Protein AF-A0A2J8TAP5-F1 (afdb_monomer_lite)

InterPro domains:
  IPR007721 D-ribose pyranase RbsD/L-fucose mutarotase FucU [PF05025] (2-102)
  IPR023750 RbsD-like superfamily [G3DSA:3.40.1650.10] (1-105)
  IPR023750 RbsD-like superfamily [SSF102546] (3-103)
  IPR050443 RbsD/FucU L-fucose mutarotase [PTHR31690] (2-107)

Foldseek 3Di:
DEAEAAADAPLVVLLVCLVPFAFAPVDQAQKEFEADDPVCVVVVPDQVLLVSVVVSCVVSVNPHHHHHDHPVVVVVVVVVDPYDYDYNHPGPRNDMGGHGHDDDPDPVD

Secondary structure (DSSP, 8-state):
-EEEETT--HHHHHHHHHTT-PBPSSSS-SEEEEPPPHHHHHTT---HHHHHHHHHHHHTT--S--EEE-HHHHHHHHHTSS-EEEE---STT--EEE-B------TT-

Radius of gyration: 14.51 Å; chains: 1; bounding box: 37×28×40 Å

Structure (mmCIF, N/CA/C/O backbone):
data_AF-A0A2J8TAP5-F1
#
_entry.id   AF-A0A2J8TAP5-F1
#
loop_
_atom_site.group_PDB
_atom_site.id
_atom_site.type_symbol
_atom_site.label_atom_id
_atom_site.label_alt_id
_atom_site.label_comp_id
_atom_site.label_asym_id
_atom_site.label_entity_id
_atom_site.label_seq_id
_atom_site.pdbx_PDB_ins_code
_atom_site.Cartn_x
_atom_site.Cartn_y
_atom_site.Cartn_z
_atom_site.occupancy
_atom_site.B_iso_or_equiv
_atom_site.auth_seq_id
_atom_site.auth_comp_id
_atom_site.auth_asym_id
_atom_site.auth_atom_id
_atom_site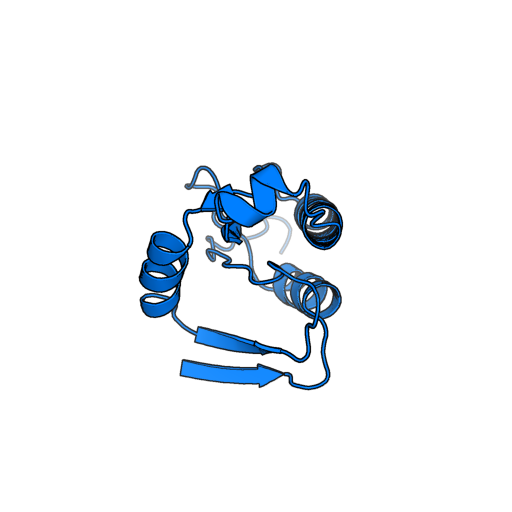.pdbx_PDB_model_num
ATOM 1 N N . MET A 1 1 ? -9.296 -15.302 1.739 1.00 92.06 1 MET A N 1
ATOM 2 C CA . MET A 1 1 ? -10.509 -14.777 1.069 1.00 92.06 1 MET A CA 1
ATOM 3 C C . MET A 1 1 ? -10.080 -13.809 -0.024 1.00 92.06 1 MET A C 1
ATOM 5 O O . MET A 1 1 ? -9.171 -13.029 0.229 1.00 92.06 1 MET A O 1
ATOM 9 N N . GLU A 1 2 ? -10.690 -13.870 -1.207 1.00 96.31 2 GLU A N 1
ATOM 10 C CA . GLU A 1 2 ? -10.454 -12.919 -2.306 1.00 96.31 2 GLU A CA 1
ATOM 11 C C . GLU A 1 2 ? -11.635 -11.947 -2.407 1.00 96.31 2 GLU A C 1
ATOM 13 O O . GLU A 1 2 ? -12.787 -12.364 -2.298 1.00 96.31 2 GLU A O 1
ATOM 18 N N . ILE A 1 3 ? -11.345 -10.660 -2.593 1.00 98.44 3 ILE A N 1
ATOM 19 C CA . ILE A 1 3 ? -12.329 -9.604 -2.852 1.00 98.44 3 ILE A CA 1
ATOM 20 C C . ILE A 1 3 ? -11.921 -8.902 -4.146 1.00 98.44 3 ILE A C 1
ATOM 22 O O . ILE A 1 3 ? -10.745 -8.603 -4.345 1.00 98.44 3 ILE A O 1
ATOM 26 N N . ARG A 1 4 ? -12.887 -8.626 -5.020 1.00 98.50 4 ARG A N 1
ATOM 27 C CA . ARG A 1 4 ? -12.651 -7.973 -6.309 1.00 98.50 4 ARG A CA 1
ATOM 28 C C . ARG A 1 4 ? -12.964 -6.482 -6.237 1.00 98.50 4 ARG A C 1
ATOM 30 O O . ARG A 1 4 ? -14.018 -6.091 -5.743 1.00 98.50 4 ARG A O 1
ATOM 37 N N . ALA A 1 5 ? -12.045 -5.672 -6.744 1.00 98.31 5 ALA A N 1
ATOM 38 C CA . ALA A 1 5 ? -12.139 -4.224 -6.890 1.00 98.31 5 ALA A CA 1
ATOM 39 C C . ALA A 1 5 ? -11.524 -3.805 -8.240 1.00 98.31 5 ALA A C 1
ATOM 41 O O . ALA A 1 5 ? -10.702 -2.894 -8.314 1.00 98.31 5 ALA A O 1
ATOM 42 N N . ASP A 1 6 ? -11.899 -4.513 -9.309 1.00 98.12 6 ASP A N 1
ATOM 43 C CA . ASP A 1 6 ? -11.217 -4.502 -10.614 1.00 98.12 6 ASP A CA 1
ATOM 44 C C . ASP A 1 6 ? -11.123 -3.125 -11.284 1.00 98.12 6 ASP A C 1
ATOM 46 O O . ASP A 1 6 ? -10.244 -2.902 -12.107 1.00 98.12 6 ASP A O 1
ATOM 50 N N . GLY A 1 7 ? -12.032 -2.204 -10.960 1.00 97.81 7 GLY A N 1
ATOM 51 C CA . GLY A 1 7 ? -12.059 -0.851 -11.522 1.00 97.81 7 GLY A CA 1
ATOM 52 C C . GLY A 1 7 ? -11.349 0.211 -10.677 1.00 97.81 7 GLY A C 1
ATOM 53 O O . GLY A 1 7 ? -11.409 1.383 -11.034 1.00 97.81 7 GLY A O 1
ATOM 54 N N . LEU A 1 8 ? -10.744 -0.163 -9.544 1.00 98.38 8 LEU A N 1
ATOM 55 C CA . LEU A 1 8 ? -10.138 0.779 -8.599 1.00 98.38 8 LEU A CA 1
ATOM 56 C C . LEU A 1 8 ? -8.612 0.675 -8.601 1.00 98.38 8 LEU A C 1
ATOM 58 O O . LEU A 1 8 ? -8.061 -0.426 -8.631 1.00 98.38 8 LEU A O 1
ATOM 62 N N . GLY A 1 9 ? -7.945 1.827 -8.506 1.00 98.38 9 GLY A N 1
ATOM 63 C CA . GLY A 1 9 ? -6.518 1.907 -8.188 1.00 98.38 9 GLY A CA 1
ATOM 64 C C . GLY A 1 9 ? -6.267 1.717 -6.691 1.00 98.38 9 GLY A C 1
ATOM 65 O O . GLY A 1 9 ? -7.154 1.941 -5.859 1.00 98.38 9 GLY A O 1
ATOM 66 N N . ILE A 1 10 ? -5.047 1.321 -6.326 1.00 98.75 10 ILE A N 1
ATOM 67 C CA . ILE A 1 10 ? -4.701 1.109 -4.914 1.00 98.75 10 ILE A CA 1
ATOM 68 C C . ILE A 1 10 ? -4.676 2.421 -4.115 1.00 98.75 10 ILE A C 1
ATOM 70 O O . ILE A 1 10 ? -5.190 2.378 -3.000 1.00 98.75 10 ILE A O 1
ATOM 74 N N . PRO A 1 11 ? -4.181 3.580 -4.608 1.00 98.69 11 PRO A N 1
ATOM 75 C CA . PRO A 1 11 ? -4.196 4.826 -3.830 1.00 98.69 11 PRO A CA 1
ATOM 76 C C . PRO A 1 11 ? -5.596 5.219 -3.329 1.00 98.69 11 PRO A C 1
ATOM 78 O O . PRO A 1 11 ? -5.805 5.428 -2.135 1.00 98.69 11 PRO A O 1
ATOM 81 N N . GLN A 1 12 ? -6.586 5.202 -4.226 1.00 98.44 12 GLN A N 1
ATOM 82 C CA . GLN A 1 12 ? -7.986 5.520 -3.915 1.00 98.44 12 GLN A CA 1
ATOM 83 C C . GLN A 1 12 ? -8.570 4.548 -2.881 1.00 98.44 12 GLN A C 1
ATOM 85 O O . GLN A 1 12 ? -9.261 4.947 -1.940 1.00 98.44 12 GLN A O 1
ATOM 90 N N . LEU A 1 13 ? -8.282 3.254 -3.043 1.00 98.62 13 LEU A N 1
ATOM 91 C CA . LEU A 1 13 ? -8.750 2.228 -2.121 1.00 98.62 13 LEU A CA 1
ATOM 92 C C . LEU A 1 13 ? -8.049 2.327 -0.759 1.00 98.62 13 LEU A C 1
ATOM 94 O O . LEU A 1 13 ? -8.695 2.159 0.273 1.00 98.62 13 LEU A O 1
ATOM 98 N N . LEU A 1 14 ? -6.751 2.630 -0.741 1.00 98.81 14 LEU A N 1
ATOM 99 C CA . LEU A 1 14 ? -5.952 2.809 0.466 1.00 98.81 14 LEU A CA 1
ATOM 100 C C . LEU A 1 14 ? -6.499 3.961 1.313 1.00 98.81 14 LEU A C 1
ATOM 102 O O . LEU A 1 14 ? -6.729 3.771 2.506 1.00 98.81 14 LEU A O 1
ATOM 106 N N . GLU A 1 15 ? -6.782 5.116 0.705 1.00 98.50 15 GLU A N 1
ATOM 107 C CA . GLU A 1 15 ? -7.415 6.246 1.396 1.00 98.50 15 GLU A CA 1
ATOM 108 C C . GLU A 1 15 ? -8.750 5.854 2.039 1.00 98.50 15 GLU A C 1
ATOM 110 O O . GLU A 1 15 ? -9.024 6.207 3.187 1.00 98.50 15 GLU A O 1
ATOM 115 N N . ALA A 1 16 ? -9.592 5.110 1.315 1.00 98.50 16 ALA A N 1
ATOM 116 C CA . ALA A 1 16 ? -10.881 4.658 1.825 1.00 98.50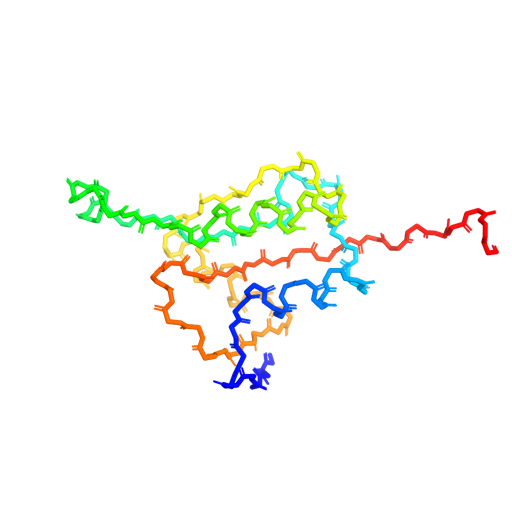 16 ALA A CA 1
ATOM 117 C C . ALA A 1 16 ? -10.729 3.653 2.979 1.00 98.50 16 ALA A C 1
ATOM 119 O O . ALA A 1 16 ? -11.420 3.768 3.992 1.00 98.50 16 ALA A O 1
ATOM 120 N N . VAL A 1 17 ? -9.806 2.696 2.854 1.00 98.38 17 VAL A N 1
ATOM 121 C CA . VAL A 1 17 ? -9.532 1.680 3.880 1.00 98.38 17 VAL A CA 1
ATOM 122 C C . VAL A 1 17 ? -9.008 2.323 5.162 1.00 98.38 17 VAL A C 1
ATOM 124 O O . VAL A 1 17 ? -9.502 2.002 6.243 1.00 98.38 17 VAL A O 1
ATOM 127 N N . LEU A 1 18 ? -8.058 3.258 5.071 1.00 97.88 18 LEU A N 1
ATOM 128 C CA . LEU A 1 18 ? -7.430 3.878 6.244 1.00 97.88 18 LEU A CA 1
ATOM 129 C C . LEU A 1 18 ? -8.370 4.788 7.048 1.00 97.88 18 LEU A C 1
ATOM 131 O O . LEU A 1 18 ? -8.105 5.035 8.221 1.00 97.88 18 LEU A O 1
ATOM 135 N N . LYS A 1 19 ? -9.502 5.224 6.479 1.00 96.62 19 LYS A N 1
ATOM 136 C CA . LYS A 1 19 ? -10.559 5.916 7.243 1.00 96.62 19 LYS A CA 1
ATOM 137 C C . LYS A 1 19 ? -11.223 5.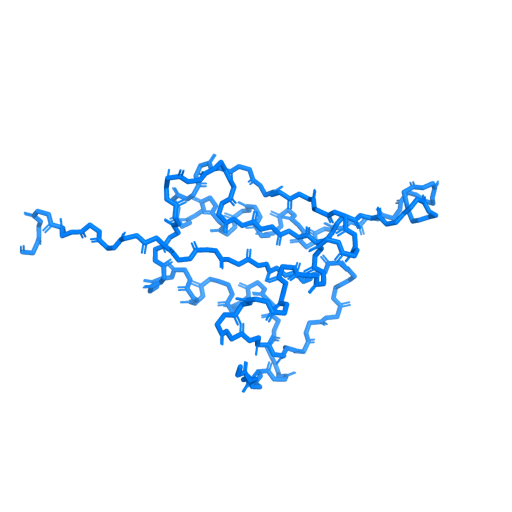022 8.293 1.00 96.62 19 LYS A C 1
ATOM 139 O O . LYS A 1 19 ? -11.801 5.537 9.244 1.00 96.62 19 LYS A O 1
ATOM 144 N N . LEU A 1 20 ? -11.180 3.700 8.111 1.00 96.44 20 LEU A N 1
ATOM 145 C CA . LEU A 1 20 ? -11.877 2.726 8.960 1.00 96.44 20 LEU A CA 1
ATOM 146 C C . LEU A 1 20 ? -10.928 1.719 9.624 1.00 96.44 20 LEU A C 1
ATOM 148 O O . LEU A 1 20 ? -11.259 1.141 10.660 1.00 96.44 20 LEU A O 1
ATOM 152 N N . LEU A 1 21 ? -9.764 1.474 9.021 1.00 96.75 21 LEU A N 1
ATOM 153 C CA . LEU A 1 21 ? -8.800 0.476 9.461 1.00 96.75 21 LEU A CA 1
ATOM 154 C C . LEU A 1 21 ? -7.634 1.150 10.206 1.00 96.75 21 LEU A C 1
ATOM 156 O O . LEU A 1 21 ? -6.717 1.647 9.548 1.00 96.75 21 LEU A O 1
ATOM 160 N N . PRO A 1 22 ? -7.599 1.131 11.554 1.00 95.69 22 PRO A N 1
ATOM 161 C CA . PRO A 1 22 ? -6.415 1.579 12.276 1.00 95.69 22 PRO A CA 1
ATOM 162 C C . PRO A 1 22 ? -5.237 0.662 11.942 1.00 95.69 22 PRO A C 1
ATOM 164 O O . PRO A 1 22 ? -5.386 -0.564 11.877 1.00 95.69 22 PRO A O 1
ATOM 167 N N . LEU A 1 23 ? -4.059 1.248 11.752 1.00 97.81 23 LEU A N 1
ATOM 168 C CA . LEU A 1 23 ? -2.824 0.502 11.533 1.00 97.81 23 LEU A CA 1
ATOM 169 C C . LEU A 1 23 ? -2.187 0.086 12.860 1.00 97.81 23 LEU A C 1
ATOM 171 O O . LEU A 1 23 ? -2.336 0.757 13.879 1.00 97.81 23 LEU A O 1
ATOM 175 N N . ASP A 1 24 ? -1.493 -1.049 12.851 1.00 97.06 24 ASP A N 1
ATOM 176 C CA . ASP A 1 24 ? -0.857 -1.602 14.044 1.00 97.06 24 ASP A CA 1
ATOM 177 C C . ASP A 1 24 ? 0.340 -0.757 14.502 1.00 97.06 24 ASP A C 1
ATOM 179 O O . ASP A 1 24 ? 1.342 -0.623 13.800 1.00 97.06 24 ASP A O 1
ATOM 183 N N . THR A 1 25 ? 0.237 -0.183 15.699 1.00 95.00 25 THR A N 1
ATOM 184 C CA . THR A 1 25 ? 1.268 0.673 16.297 1.00 95.00 25 THR A CA 1
ATOM 185 C C . THR A 1 25 ? 2.318 -0.106 17.093 1.00 95.00 25 THR A C 1
ATOM 187 O O . THR A 1 25 ? 3.351 0.472 17.442 1.00 95.00 25 THR A O 1
ATOM 190 N N . TYR A 1 26 ? 2.095 -1.403 17.344 1.00 94.19 26 TYR A N 1
ATOM 191 C CA . TYR A 1 26 ? 3.009 -2.285 18.081 1.00 94.19 26 TYR A CA 1
ATOM 192 C C . TYR A 1 26 ? 4.079 -2.933 17.195 1.00 94.19 26 TYR A C 1
ATOM 194 O O . TYR A 1 26 ? 4.973 -3.608 17.705 1.00 94.19 26 TYR A O 1
ATOM 202 N N . VAL A 1 27 ? 4.007 -2.738 15.877 1.00 96.00 27 VAL A N 1
ATOM 203 C CA . VAL A 1 27 ? 5.018 -3.206 14.924 1.00 96.00 27 VAL A CA 1
ATOM 204 C C . VAL A 1 27 ? 5.836 -2.047 14.367 1.00 96.00 27 VAL A C 1
ATOM 206 O O . VAL A 1 27 ? 5.392 -0.899 14.340 1.00 96.00 27 VAL A O 1
ATOM 209 N N . GLU A 1 28 ? 7.036 -2.361 13.884 1.00 96.19 28 GLU A N 1
ATOM 210 C CA . GLU A 1 28 ? 7.920 -1.376 13.262 1.00 96.19 28 GLU A CA 1
ATOM 211 C C . GLU A 1 28 ? 7.304 -0.784 11.987 1.00 96.19 28 GLU A C 1
ATOM 213 O O . GLU A 1 28 ? 7.249 0.436 11.842 1.00 96.19 28 GLU A O 1
ATOM 218 N N . ASN A 1 29 ? 6.768 -1.635 11.102 1.00 97.50 29 ASN A N 1
ATOM 219 C CA . ASN A 1 29 ? 6.137 -1.219 9.849 1.00 97.50 29 ASN A CA 1
ATOM 220 C C . ASN A 1 29 ? 4.783 -1.932 9.653 1.00 97.50 29 ASN A C 1
ATOM 222 O O . ASN A 1 29 ? 4.745 -3.116 9.287 1.00 97.50 29 ASN A O 1
ATOM 226 N N . PRO A 1 30 ? 3.648 -1.239 9.862 1.00 98.19 30 PRO A N 1
ATOM 227 C CA . PRO A 1 30 ? 2.327 -1.815 9.626 1.00 98.19 30 PRO A CA 1
ATOM 228 C C . PRO A 1 30 ? 1.962 -1.882 8.140 1.00 98.19 30 PRO A C 1
ATOM 230 O O . PRO A 1 30 ? 1.003 -2.564 7.793 1.00 98.19 30 PRO A O 1
ATOM 233 N N . ALA A 1 31 ? 2.717 -1.209 7.271 1.00 98.75 31 ALA A N 1
ATOM 234 C CA . ALA A 1 31 ? 2.541 -1.214 5.826 1.00 98.75 31 ALA A CA 1
ATOM 235 C C . ALA A 1 31 ? 3.813 -1.725 5.132 1.00 98.75 31 ALA A C 1
ATOM 237 O O . ALA A 1 31 ? 4.922 -1.344 5.518 1.00 98.75 31 ALA A O 1
ATOM 238 N N . ALA A 1 32 ? 3.660 -2.578 4.117 1.00 98.81 32 ALA A N 1
ATOM 239 C CA . ALA A 1 32 ? 4.779 -3.129 3.354 1.00 98.81 32 ALA A CA 1
ATOM 240 C C . ALA A 1 32 ? 4.453 -3.280 1.862 1.00 98.81 32 ALA A C 1
ATOM 242 O O . ALA A 1 32 ? 3.380 -3.773 1.515 1.00 98.81 32 ALA A O 1
ATOM 243 N N . VAL A 1 33 ? 5.403 -2.923 1.001 1.00 98.88 33 VAL A N 1
ATOM 244 C CA . VAL A 1 33 ? 5.404 -3.193 -0.445 1.00 98.88 33 VAL A CA 1
ATOM 245 C C . VAL A 1 33 ? 6.454 -4.246 -0.790 1.00 98.88 33 VAL A C 1
ATOM 247 O O . VAL A 1 33 ? 7.343 -4.543 0.009 1.00 98.88 33 VAL A O 1
ATOM 250 N N . MET A 1 34 ? 6.355 -4.820 -1.985 1.00 98.69 34 MET A N 1
ATOM 251 C CA . MET A 1 34 ? 7.403 -5.699 -2.504 1.00 98.69 34 MET A CA 1
ATOM 252 C C . MET A 1 34 ? 8.591 -4.871 -2.978 1.00 98.69 34 MET A C 1
ATOM 254 O O . MET A 1 34 ? 8.424 -3.923 -3.733 1.00 98.69 34 MET A O 1
ATOM 258 N N . GLU A 1 35 ? 9.781 -5.255 -2.543 1.00 98.56 35 GLU A N 1
ATOM 259 C CA . GLU A 1 35 ? 11.052 -4.686 -2.966 1.00 98.56 35 GLU A CA 1
ATOM 260 C C . GLU A 1 35 ? 11.352 -5.022 -4.434 1.00 98.56 35 GLU A C 1
ATOM 262 O O . GLU A 1 35 ? 10.968 -6.081 -4.940 1.00 98.56 35 GLU A O 1
ATOM 267 N N . LEU A 1 36 ? 12.088 -4.135 -5.107 1.00 98.38 36 LEU A N 1
ATOM 268 C CA . LEU A 1 36 ? 12.555 -4.381 -6.467 1.00 98.38 36 LEU A CA 1
ATOM 269 C C . LEU A 1 36 ? 13.472 -5.611 -6.512 1.00 98.38 36 LEU A C 1
ATOM 271 O O . LEU A 1 36 ? 14.375 -5.769 -5.682 1.00 98.38 36 LEU A O 1
ATOM 275 N N . VAL A 1 37 ? 13.300 -6.454 -7.531 1.00 98.12 37 VAL A N 1
ATOM 276 C CA . VAL A 1 37 ? 14.270 -7.523 -7.810 1.00 98.12 37 VAL A CA 1
ATOM 277 C C . VAL A 1 37 ? 15.607 -6.922 -8.281 1.00 98.12 37 VAL A C 1
ATOM 279 O O . VAL A 1 37 ? 15.611 -5.810 -8.820 1.00 98.12 37 VAL A O 1
ATOM 282 N N . PRO A 1 38 ? 16.747 -7.630 -8.136 1.00 98.12 38 PRO A N 1
ATOM 283 C CA . PRO A 1 38 ? 18.067 -7.088 -8.478 1.00 98.12 38 PRO A CA 1
ATOM 284 C C . PRO A 1 38 ? 18.155 -6.483 -9.884 1.00 98.12 38 PRO A C 1
ATOM 286 O O . PRO A 1 38 ? 18.631 -5.363 -10.036 1.00 98.12 38 PRO A O 1
ATOM 289 N N . SER A 1 39 ? 17.593 -7.155 -10.893 1.00 98.06 39 SER A N 1
ATOM 290 C CA . SER A 1 39 ? 17.613 -6.669 -12.277 1.00 98.06 39 SER A CA 1
ATOM 291 C C . SER A 1 39 ? 16.859 -5.350 -12.476 1.00 98.06 39 SER A C 1
ATOM 293 O O . SER A 1 39 ? 17.252 -4.539 -13.307 1.00 98.06 39 SER A O 1
ATOM 295 N N . ASP A 1 40 ? 15.779 -5.108 -11.729 1.00 98.25 40 ASP A N 1
ATOM 296 C CA . ASP A 1 40 ? 15.031 -3.848 -11.822 1.00 98.25 40 ASP A CA 1
ATOM 297 C C . ASP A 1 40 ? 15.717 -2.725 -11.036 1.00 98.25 40 ASP A C 1
ATOM 299 O O . ASP A 1 40 ? 15.673 -1.570 -11.464 1.00 98.25 40 ASP A O 1
ATOM 303 N N . LYS A 1 41 ? 16.425 -3.062 -9.947 1.00 97.69 41 LYS A N 1
ATOM 304 C CA . LYS A 1 41 ? 17.308 -2.121 -9.238 1.00 97.69 41 LYS A CA 1
ATOM 305 C C . LYS A 1 41 ? 18.461 -1.663 -10.128 1.00 97.69 41 LYS A C 1
ATOM 307 O O . LYS A 1 41 ? 18.690 -0.465 -10.248 1.00 97.69 41 LYS A O 1
ATOM 312 N N . GLU A 1 42 ? 19.147 -2.597 -10.787 1.00 98.12 42 GLU A N 1
ATOM 313 C CA . GLU A 1 42 ? 20.258 -2.308 -11.708 1.00 98.12 42 GLU A CA 1
ATOM 314 C C . GLU A 1 42 ? 19.825 -1.429 -12.886 1.00 98.12 42 GLU A C 1
ATOM 316 O O . GLU A 1 42 ? 20.557 -0.538 -13.309 1.00 98.12 42 GLU A O 1
ATOM 321 N N . ARG A 1 43 ? 18.602 -1.637 -13.386 1.00 97.38 43 ARG A N 1
ATOM 322 C CA . ARG A 1 43 ? 18.004 -0.822 -14.453 1.00 97.38 43 ARG A CA 1
ATOM 323 C C . ARG A 1 43 ? 17.500 0.544 -13.978 1.00 97.38 43 ARG A C 1
ATOM 325 O O . ARG A 1 43 ? 17.041 1.326 -14.807 1.00 97.38 43 ARG A O 1
ATOM 332 N N . GLY A 1 44 ? 17.542 0.825 -12.675 1.00 97.75 44 GLY A N 1
ATOM 333 C CA . GLY A 1 44 ? 17.040 2.070 -12.101 1.00 97.75 44 GLY A CA 1
ATOM 334 C C . GLY A 1 44 ? 15.527 2.236 -12.247 1.00 97.75 44 GLY A C 1
ATOM 335 O O . GLY A 1 44 ? 15.057 3.361 -12.432 1.00 97.75 44 GLY A O 1
ATOM 336 N N . LEU A 1 45 ? 14.760 1.138 -12.200 1.00 98.06 45 LEU A N 1
ATOM 337 C CA . LEU A 1 45 ? 13.302 1.196 -12.287 1.00 98.06 45 LEU A CA 1
ATOM 338 C C . LEU A 1 45 ? 12.741 2.073 -11.159 1.00 98.06 45 LEU A C 1
ATOM 340 O O . LEU A 1 45 ? 13.098 1.916 -9.994 1.00 98.06 45 LEU A O 1
ATOM 344 N N . GLN A 1 46 ? 11.847 2.991 -11.517 1.00 97.81 46 GLN A N 1
ATOM 345 C CA . GLN A 1 46 ? 11.203 3.897 -10.570 1.00 97.81 46 GLN A CA 1
ATOM 346 C C . GLN A 1 46 ? 9.852 3.346 -10.112 1.00 97.81 46 GLN A C 1
ATOM 348 O O . GLN A 1 46 ? 9.116 2.742 -10.892 1.00 97.81 46 GLN A O 1
ATOM 353 N N . THR A 1 47 ? 9.502 3.620 -8.857 1.00 98.06 47 THR A N 1
ATOM 354 C CA . THR A 1 47 ? 8.252 3.182 -8.216 1.00 98.06 47 THR A CA 1
ATOM 355 C C . THR A 1 47 ? 7.506 4.382 -7.618 1.00 98.06 47 THR A C 1
ATOM 357 O O . THR A 1 47 ? 7.381 4.488 -6.395 1.00 98.06 47 THR A O 1
ATOM 360 N N . PRO A 1 48 ? 7.012 5.320 -8.452 1.00 98.06 48 PRO A N 1
ATOM 361 C CA . PRO A 1 48 ? 6.383 6.560 -7.979 1.00 98.06 48 PRO A CA 1
ATOM 362 C C . PRO A 1 48 ? 5.166 6.312 -7.076 1.00 98.06 48 PRO A C 1
ATOM 364 O O . PRO A 1 48 ? 4.913 7.082 -6.152 1.00 98.06 48 PRO A O 1
ATOM 367 N N . VAL A 1 49 ? 4.466 5.192 -7.281 1.00 98.50 49 VAL A N 1
ATOM 368 C CA . VAL A 1 49 ? 3.315 4.780 -6.465 1.00 98.50 49 VAL A CA 1
ATOM 369 C C . VAL A 1 49 ? 3.672 4.600 -4.979 1.00 98.50 49 VAL A C 1
ATOM 371 O O . VAL A 1 49 ? 2.837 4.817 -4.107 1.00 98.50 49 VAL A O 1
ATOM 374 N N . TRP A 1 50 ? 4.929 4.275 -4.648 1.00 98.62 50 TRP A N 1
ATOM 375 C CA . TRP A 1 50 ? 5.359 4.152 -3.250 1.00 98.62 50 TRP A CA 1
ATOM 376 C C . TRP A 1 50 ? 5.330 5.493 -2.520 1.00 98.62 50 TRP A C 1
ATOM 378 O O . TRP A 1 50 ? 4.913 5.547 -1.366 1.00 98.62 50 TRP A O 1
ATOM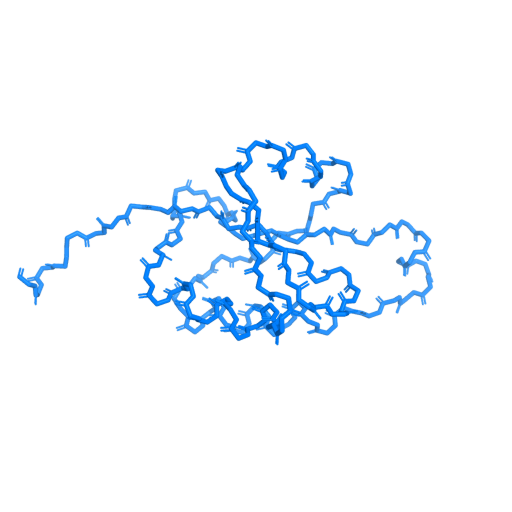 388 N N . THR A 1 51 ? 5.721 6.579 -3.190 1.00 98.44 51 THR A N 1
ATOM 389 C CA . THR A 1 51 ? 5.666 7.931 -2.617 1.00 98.44 51 THR A CA 1
ATOM 390 C C . THR A 1 51 ? 4.223 8.366 -2.368 1.00 98.44 51 THR A C 1
ATOM 392 O O . THR A 1 51 ? 3.930 8.998 -1.353 1.00 98.44 51 THR A O 1
ATOM 395 N N . GLU A 1 52 ? 3.303 7.981 -3.253 1.00 98.56 52 GLU A N 1
ATOM 396 C CA . GLU A 1 52 ? 1.871 8.218 -3.067 1.00 98.56 52 GLU A CA 1
ATOM 397 C C . GLU A 1 52 ? 1.334 7.459 -1.844 1.00 98.56 52 GLU A C 1
ATOM 399 O O . GLU A 1 52 ? 0.685 8.058 -0.984 1.00 98.56 52 GLU A O 1
ATOM 404 N N . TYR A 1 53 ? 1.693 6.181 -1.681 1.00 98.81 53 TYR A N 1
ATOM 405 C CA . TYR A 1 53 ? 1.330 5.411 -0.487 1.00 98.81 53 TYR A CA 1
ATOM 406 C C . TYR A 1 53 ? 1.902 6.011 0.795 1.00 98.81 53 TYR A C 1
ATOM 408 O O . TYR A 1 53 ? 1.185 6.118 1.785 1.00 98.81 53 TYR A O 1
ATOM 416 N N . GLU A 1 54 ? 3.170 6.424 0.799 1.00 98.69 54 GLU A N 1
ATOM 417 C CA . GLU A 1 54 ? 3.793 7.086 1.951 1.00 98.69 54 GLU A CA 1
ATOM 418 C C . GLU A 1 54 ? 3.072 8.390 2.322 1.00 98.69 54 GLU A C 1
ATOM 420 O O . GLU A 1 54 ? 2.900 8.681 3.509 1.00 98.69 54 GLU A O 1
ATOM 425 N N . SER A 1 55 ? 2.622 9.160 1.326 1.00 98.50 55 SER A N 1
ATOM 426 C CA . SER A 1 55 ? 1.818 10.368 1.536 1.00 98.50 55 SER A CA 1
ATOM 427 C C . SER A 1 55 ? 0.466 10.040 2.177 1.00 98.50 55 SER A C 1
ATOM 429 O O . SER A 1 55 ? 0.118 10.609 3.214 1.00 98.50 55 SER A O 1
ATOM 431 N N . ILE A 1 56 ? -0.260 9.063 1.623 1.00 98.75 56 ILE A N 1
ATOM 432 C CA . ILE A 1 56 ? -1.574 8.631 2.122 1.00 98.75 56 ILE A CA 1
ATOM 433 C C . ILE A 1 56 ? -1.469 8.063 3.546 1.00 98.75 56 ILE A C 1
ATOM 435 O O . ILE A 1 56 ? -2.242 8.439 4.427 1.00 98.75 56 ILE A O 1
ATOM 439 N N . LEU A 1 57 ? -0.478 7.204 3.806 1.00 98.56 57 LEU A N 1
ATOM 440 C CA . LEU A 1 57 ? -0.215 6.632 5.130 1.00 98.56 57 LEU A CA 1
ATOM 441 C C . LEU A 1 57 ? 0.058 7.729 6.165 1.00 98.56 57 LEU A C 1
ATOM 443 O O . LEU A 1 57 ? -0.504 7.697 7.261 1.00 98.56 57 LEU A O 1
ATOM 447 N N . ARG A 1 58 ? 0.879 8.723 5.812 1.00 98.06 58 ARG A N 1
ATOM 448 C CA . ARG A 1 58 ? 1.176 9.865 6.684 1.00 98.06 58 ARG A CA 1
ATOM 449 C C . ARG A 1 58 ? -0.061 10.721 6.940 1.00 98.06 58 ARG A C 1
ATOM 451 O O . ARG A 1 58 ? -0.292 11.110 8.082 1.00 98.06 58 ARG A O 1
ATOM 458 N N . GLY A 1 59 ? -0.869 10.971 5.909 1.00 97.50 59 GLY A N 1
ATOM 459 C CA . GLY A 1 59 ? -2.151 11.672 6.024 1.00 97.50 59 GLY A CA 1
ATOM 460 C C . GLY A 1 59 ? -3.143 10.959 6.949 1.00 97.50 59 GLY A C 1
ATOM 461 O O . GLY A 1 59 ? -3.910 11.615 7.646 1.00 97.50 59 GLY A O 1
ATOM 462 N N . ALA A 1 60 ? -3.066 9.628 7.034 1.00 96.25 60 ALA A N 1
ATOM 463 C CA . ALA A 1 60 ? -3.830 8.808 7.973 1.00 96.25 60 ALA A CA 1
ATOM 464 C C . ALA A 1 60 ? -3.194 8.692 9.378 1.00 96.25 60 ALA A C 1
ATOM 466 O O . ALA A 1 60 ? -3.657 7.905 10.203 1.00 96.25 60 ALA A O 1
ATOM 467 N N . GLY A 1 61 ? -2.124 9.442 9.668 1.00 94.56 61 GLY A N 1
ATOM 468 C CA . GLY A 1 61 ? -1.460 9.458 10.976 1.00 94.56 61 GLY A CA 1
ATOM 469 C C . GLY A 1 61 ? -0.412 8.359 11.191 1.00 94.56 61 GLY A C 1
ATOM 470 O O . GLY A 1 61 ? 0.121 8.233 12.294 1.00 94.56 61 GLY A O 1
ATOM 471 N N . CYS A 1 62 ? -0.068 7.571 10.167 1.00 96.00 62 CYS A N 1
ATOM 472 C CA . CYS A 1 62 ? 1.021 6.602 10.261 1.00 96.00 62 CYS A CA 1
ATOM 473 C C . CYS A 1 62 ? 2.379 7.306 10.161 1.00 96.00 62 CYS A C 1
ATOM 475 O O . CYS A 1 62 ? 2.749 7.836 9.116 1.00 96.00 62 CYS A O 1
ATOM 477 N N . THR A 1 63 ? 3.154 7.270 11.244 1.00 92.94 63 THR A N 1
ATOM 478 C CA . THR A 1 63 ? 4.512 7.844 11.301 1.00 92.94 63 THR A CA 1
ATOM 479 C C . THR A 1 63 ? 5.610 6.839 10.949 1.00 92.94 63 THR A C 1
ATOM 481 O O . THR A 1 63 ? 6.782 7.205 10.861 1.00 92.94 63 THR A O 1
ATOM 484 N N . ARG A 1 64 ? 5.250 5.565 10.760 1.00 95.94 64 ARG A N 1
ATOM 485 C CA . ARG A 1 64 ? 6.179 4.489 10.398 1.00 95.94 64 ARG A CA 1
ATOM 486 C C . ARG A 1 64 ? 6.484 4.512 8.902 1.00 95.94 64 ARG A C 1
ATOM 488 O O . ARG A 1 64 ? 5.607 4.812 8.094 1.00 95.94 64 ARG A O 1
ATOM 495 N N . ALA A 1 65 ? 7.713 4.147 8.544 1.00 96.44 65 ALA A N 1
ATOM 496 C CA . ALA A 1 65 ? 8.135 4.039 7.150 1.00 96.44 65 ALA A CA 1
ATOM 497 C C . ALA A 1 65 ? 7.430 2.879 6.426 1.00 96.44 65 ALA A C 1
ATOM 499 O O . ALA A 1 65 ? 7.060 1.877 7.048 1.00 96.44 65 ALA A O 1
ATOM 500 N N . LEU A 1 66 ? 7.297 2.997 5.103 1.00 98.50 66 LEU A N 1
ATOM 501 C CA . LEU A 1 66 ? 6.815 1.921 4.246 1.00 98.50 66 LEU A CA 1
ATOM 502 C C . LEU A 1 66 ? 7.917 0.865 4.074 1.00 98.50 66 LEU A C 1
ATOM 504 O O . LEU A 1 66 ? 8.958 1.132 3.462 1.00 98.50 66 LEU A O 1
ATOM 508 N N . ALA A 1 67 ? 7.696 -0.331 4.624 1.00 98.56 67 ALA A N 1
ATOM 509 C CA . ALA A 1 67 ? 8.657 -1.423 4.500 1.00 98.56 67 ALA A CA 1
ATOM 510 C C . ALA A 1 67 ? 8.729 -1.936 3.059 1.00 98.56 67 ALA A C 1
ATOM 512 O O . ALA A 1 67 ? 7.715 -2.011 2.366 1.00 98.56 67 ALA A O 1
ATOM 513 N N . LYS A 1 68 ? 9.927 -2.341 2.639 1.00 98.50 68 LYS A N 1
ATOM 514 C CA . LYS A 1 68 ? 10.182 -2.995 1.355 1.00 98.50 68 LYS A CA 1
ATOM 515 C C . LYS A 1 68 ? 10.667 -4.402 1.665 1.00 98.50 68 LYS A C 1
ATOM 517 O O . LYS A 1 68 ? 11.701 -4.558 2.308 1.00 98.50 68 LYS A O 1
ATOM 522 N N . ILE A 1 69 ? 9.883 -5.406 1.292 1.00 98.38 69 ILE A N 1
ATOM 523 C CA . ILE A 1 69 ? 10.170 -6.809 1.620 1.00 98.38 69 ILE A CA 1
ATOM 524 C C . ILE A 1 69 ? 10.500 -7.598 0.360 1.00 98.38 69 ILE A C 1
ATOM 526 O O . ILE A 1 69 ? 9.948 -7.324 -0.705 1.00 98.38 69 ILE A O 1
ATOM 530 N N . GLU A 1 70 ? 11.409 -8.563 0.477 1.00 98.56 70 GLU A N 1
ATOM 531 C CA . GLU A 1 70 ? 11.835 -9.400 -0.647 1.00 98.56 70 GLU A CA 1
ATOM 532 C C . GLU A 1 70 ? 10.619 -10.082 -1.307 1.00 98.56 70 GLU A C 1
ATOM 534 O O . GLU A 1 70 ? 9.599 -10.341 -0.668 1.00 98.56 70 GLU A O 1
ATOM 539 N N . ARG A 1 71 ? 10.690 -10.330 -2.616 1.00 98.19 71 ARG A N 1
ATOM 540 C CA . ARG A 1 71 ? 9.575 -10.821 -3.432 1.00 98.19 71 ARG A CA 1
ATOM 541 C C . ARG A 1 71 ? 8.937 -12.106 -2.906 1.00 98.19 71 ARG A C 1
ATOM 543 O O . ARG A 1 71 ? 7.709 -12.176 -2.824 1.00 98.19 71 ARG A O 1
ATOM 550 N N . PHE A 1 72 ? 9.727 -13.118 -2.571 1.00 98.06 72 PHE A N 1
ATOM 551 C CA . PHE A 1 72 ? 9.200 -14.369 -2.035 1.00 98.06 72 PHE A CA 1
ATOM 552 C C . PHE A 1 72 ? 8.713 -14.206 -0.596 1.00 98.06 72 PHE A C 1
ATOM 554 O O . PHE A 1 72 ? 7.664 -14.753 -0.254 1.00 98.06 72 PHE A O 1
ATOM 561 N N . GLU A 1 73 ? 9.382 -13.385 0.214 1.00 98.62 73 GLU A N 1
ATOM 562 C CA . GLU A 1 73 ? 8.882 -13.017 1.543 1.00 98.62 73 GLU A CA 1
ATOM 563 C C . GLU A 1 73 ? 7.508 -12.323 1.467 1.00 98.62 73 GLU A C 1
ATOM 565 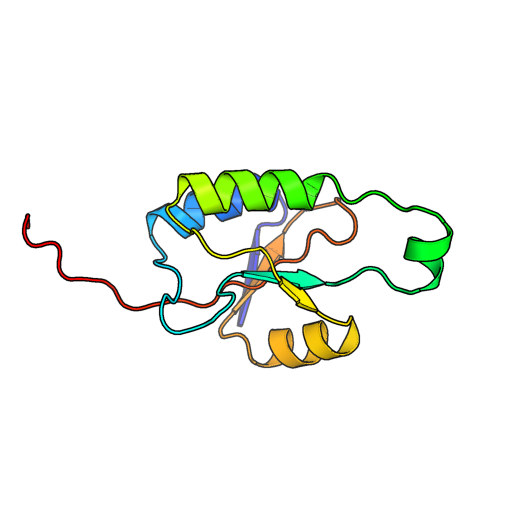O O . GLU A 1 73 ? 6.599 -12.647 2.238 1.00 98.62 73 GLU A O 1
ATOM 570 N N . PHE A 1 74 ? 7.307 -11.430 0.491 1.00 98.69 74 PHE A N 1
ATOM 571 C CA . PHE A 1 74 ? 6.017 -10.790 0.233 1.00 98.69 74 PHE A CA 1
ATOM 572 C C . PHE A 1 74 ? 4.941 -11.827 -0.081 1.00 98.69 74 PHE A C 1
ATOM 574 O O . PHE A 1 74 ? 3.850 -11.767 0.490 1.00 98.69 74 PHE A O 1
ATOM 581 N N . TYR A 1 75 ? 5.234 -12.800 -0.949 1.00 98.19 75 TYR A N 1
ATOM 582 C CA . TYR A 1 75 ? 4.288 -13.868 -1.273 1.00 98.19 75 TYR A CA 1
ATOM 583 C C . TYR A 1 75 ? 3.941 -14.722 -0.051 1.00 98.19 75 TYR A C 1
ATOM 585 O O . TYR A 1 75 ? 2.763 -15.000 0.183 1.00 98.19 75 TYR A O 1
ATOM 593 N N . GLU A 1 76 ? 4.926 -15.094 0.766 1.00 98.62 76 GLU A N 1
ATOM 594 C CA . GLU A 1 76 ? 4.687 -15.854 1.997 1.00 98.62 76 GLU A CA 1
ATOM 595 C C . GLU A 1 76 ? 3.869 -15.064 3.024 1.00 98.62 76 GLU A C 1
ATOM 597 O O . GLU A 1 76 ? 3.003 -15.626 3.703 1.00 98.62 76 GLU A O 1
ATOM 602 N N . ARG A 1 77 ? 4.077 -13.747 3.117 1.00 98.25 77 ARG A N 1
ATOM 603 C CA . ARG A 1 77 ? 3.276 -12.871 3.978 1.00 98.25 77 ARG A CA 1
ATOM 604 C C . ARG A 1 77 ? 1.854 -12.688 3.444 1.00 98.25 77 ARG A C 1
ATOM 606 O O . ARG A 1 77 ? 0.911 -12.729 4.232 1.00 98.25 77 ARG A O 1
ATOM 613 N N . ALA A 1 78 ? 1.679 -12.543 2.131 1.00 98.12 78 ALA A N 1
ATOM 614 C CA . ALA A 1 78 ? 0.374 -12.385 1.488 1.00 98.12 78 ALA A CA 1
ATOM 615 C C . ALA A 1 78 ? -0.512 -13.632 1.647 1.00 98.12 78 ALA A C 1
ATOM 617 O O . ALA A 1 78 ? -1.700 -13.501 1.932 1.00 98.12 78 ALA A O 1
ATOM 618 N N . LYS A 1 79 ? 0.060 -14.843 1.566 1.00 97.69 79 LYS A N 1
ATOM 619 C CA . LYS A 1 79 ? -0.666 -16.109 1.814 1.00 97.69 79 LYS A CA 1
ATOM 620 C C . LYS A 1 79 ? -1.272 -16.197 3.219 1.00 97.69 79 LYS A C 1
ATOM 622 O O . LYS A 1 79 ? -2.268 -16.885 3.416 1.00 97.69 79 LYS A O 1
ATOM 627 N N . LYS A 1 80 ? -0.666 -15.512 4.193 1.00 97.88 80 LYS A N 1
ATOM 628 C CA . LYS A 1 80 ? -1.114 -15.463 5.594 1.00 97.88 80 LYS A CA 1
ATOM 629 C C . LYS A 1 80 ? -2.087 -14.310 5.867 1.00 97.88 80 LYS A C 1
ATOM 631 O O . LYS A 1 80 ? -2.545 -14.162 6.999 1.00 97.88 80 LYS A O 1
ATOM 636 N N . ALA A 1 81 ? -2.378 -13.470 4.873 1.00 98.25 81 ALA A N 1
ATOM 637 C CA . ALA A 1 81 ? -3.311 -12.365 5.028 1.00 98.25 81 ALA A CA 1
ATOM 638 C C . ALA A 1 81 ? -4.750 -12.876 5.184 1.00 98.25 81 ALA A C 1
ATOM 640 O O . ALA A 1 81 ? -5.153 -13.874 4.589 1.00 98.25 81 ALA A O 1
ATOM 641 N N . PHE A 1 82 ? -5.551 -12.146 5.958 1.00 98.44 82 PHE A N 1
ATOM 642 C CA . PHE A 1 82 ? -6.972 -12.452 6.134 1.00 98.44 82 PHE A CA 1
ATOM 643 C C . PHE A 1 82 ? -7.746 -12.373 4.804 1.00 98.44 82 PHE A C 1
ATOM 645 O O . PHE A 1 82 ? -8.566 -13.238 4.479 1.00 98.44 82 PHE A O 1
ATOM 652 N N . ALA A 1 83 ? -7.450 -11.346 4.007 1.00 98.19 83 ALA A N 1
ATOM 653 C CA . ALA A 1 83 ? -8.039 -11.128 2.698 1.00 98.19 83 ALA A CA 1
ATOM 654 C C . ALA A 1 83 ? -7.007 -10.552 1.724 1.00 98.19 83 ALA A C 1
ATOM 656 O O . ALA A 1 83 ? -6.092 -9.838 2.135 1.00 98.19 83 ALA A O 1
ATOM 657 N N . VAL A 1 84 ? -7.197 -10.844 0.440 1.00 98.62 84 VAL A N 1
ATOM 658 C CA . VAL A 1 84 ? -6.495 -10.205 -0.675 1.00 98.62 84 VAL A CA 1
ATOM 659 C C . VAL A 1 84 ? -7.540 -9.481 -1.513 1.00 98.62 84 VAL A C 1
ATOM 661 O O . VAL A 1 84 ? -8.554 -10.076 -1.880 1.00 98.62 84 VAL A O 1
ATOM 664 N N . VAL A 1 85 ? -7.303 -8.199 -1.788 1.00 98.69 85 VAL A N 1
ATOM 665 C CA . VAL A 1 85 ? -8.148 -7.409 -2.686 1.00 98.69 85 VAL A CA 1
ATOM 666 C C . VAL A 1 85 ? -7.458 -7.330 -4.040 1.00 98.69 85 VAL A C 1
ATOM 668 O O . VAL A 1 85 ? -6.378 -6.754 -4.143 1.00 98.69 85 VAL A O 1
ATOM 671 N N . ALA A 1 86 ? -8.060 -7.930 -5.062 1.00 98.62 86 ALA A N 1
ATOM 672 C CA . ALA A 1 86 ? -7.587 -7.818 -6.435 1.00 98.62 86 ALA A CA 1
ATOM 673 C C . ALA A 1 86 ? -8.134 -6.522 -7.045 1.00 98.62 86 ALA A C 1
ATOM 675 O O . ALA A 1 86 ? -9.350 -6.345 -7.149 1.00 98.62 86 ALA A O 1
ATOM 676 N N . THR A 1 87 ? -7.233 -5.609 -7.394 1.00 98.75 87 THR A N 1
ATOM 677 C CA . THR A 1 87 ? -7.546 -4.274 -7.916 1.00 98.75 87 THR A CA 1
ATOM 678 C C . THR A 1 87 ? -7.240 -4.176 -9.411 1.00 98.75 87 THR A C 1
ATOM 680 O O . THR A 1 87 ? -6.624 -5.075 -9.985 1.00 98.75 87 THR A O 1
ATOM 683 N N . GLY A 1 88 ? -7.637 -3.067 -10.036 1.00 98.44 88 GLY A N 1
ATOM 684 C CA . GLY A 1 88 ? -7.236 -2.705 -11.400 1.00 98.44 88 GLY A CA 1
ATOM 685 C C . GLY A 1 88 ? -5.907 -1.953 -11.477 1.00 98.44 88 GLY A C 1
ATOM 686 O O . GLY A 1 88 ? -5.636 -1.305 -12.485 1.00 98.44 88 GLY A O 1
ATOM 687 N N . GLU A 1 89 ? -5.106 -1.967 -10.408 1.00 98.44 89 GLU A N 1
ATOM 688 C CA . GLU A 1 89 ? -3.863 -1.201 -10.344 1.00 98.44 89 GLU A CA 1
ATOM 689 C C . GLU A 1 89 ? -2.840 -1.714 -11.359 1.00 98.44 89 GLU A C 1
ATOM 691 O O . GLU A 1 89 ? -2.554 -2.909 -11.435 1.00 98.44 89 GLU A O 1
ATOM 696 N N . THR A 1 90 ? -2.267 -0.787 -12.122 1.00 98.06 90 THR A N 1
ATOM 697 C CA . THR A 1 90 ? -1.294 -1.095 -13.181 1.00 98.06 90 THR A CA 1
ATOM 698 C C . THR A 1 90 ? 0.124 -0.677 -12.810 1.00 98.06 90 THR A C 1
ATOM 700 O O . THR A 1 90 ? 1.074 -1.081 -13.483 1.00 98.06 90 THR A O 1
ATOM 703 N N . ALA A 1 91 ? 0.294 0.102 -11.735 1.00 98.31 91 ALA A N 1
ATOM 704 C CA . ALA A 1 91 ? 1.602 0.507 -11.253 1.00 98.31 91 ALA A CA 1
ATOM 705 C C . ALA A 1 91 ? 2.460 -0.713 -10.875 1.00 98.31 91 ALA A C 1
ATOM 707 O O . ALA A 1 91 ? 2.084 -1.552 -10.048 1.00 98.31 91 ALA A O 1
ATOM 708 N N . LEU A 1 92 ? 3.658 -0.789 -11.462 1.00 98.00 92 LEU A N 1
ATOM 709 C CA . LEU A 1 92 ? 4.638 -1.819 -11.126 1.00 98.00 92 LEU A CA 1
ATOM 710 C C . LEU A 1 92 ? 5.018 -1.721 -9.646 1.00 98.00 92 LEU A C 1
ATOM 712 O O . LEU A 1 92 ? 5.230 -0.628 -9.122 1.00 98.00 92 LEU A O 1
ATOM 716 N N . TYR A 1 93 ? 5.112 -2.877 -8.984 1.00 98.44 93 TYR A N 1
ATOM 717 C CA . TYR A 1 93 ? 5.370 -2.974 -7.543 1.00 98.44 93 TYR A CA 1
ATOM 718 C C . TYR A 1 93 ? 4.353 -2.200 -6.678 1.00 98.44 93 TYR A C 1
ATOM 720 O O . TYR A 1 93 ? 4.664 -1.788 -5.561 1.00 98.44 93 TYR A O 1
ATOM 728 N N . GLY A 1 94 ? 3.123 -2.015 -7.176 1.00 98.44 94 GLY A N 1
ATOM 729 C CA . GLY A 1 94 ? 2.040 -1.340 -6.457 1.00 98.44 94 GLY A CA 1
ATOM 730 C C . GLY A 1 94 ? 1.399 -2.173 -5.343 1.00 98.44 94 GLY A C 1
ATOM 731 O O . GLY A 1 94 ? 0.618 -1.643 -4.560 1.00 98.44 94 GLY A O 1
ATOM 732 N N . ASN A 1 95 ? 1.706 -3.464 -5.230 1.00 98.69 95 ASN A N 1
ATOM 733 C CA . ASN A 1 95 ? 1.137 -4.327 -4.196 1.00 98.69 95 ASN A CA 1
ATOM 734 C C . ASN A 1 95 ? 1.507 -3.857 -2.776 1.00 98.69 95 ASN A C 1
ATOM 736 O O . ASN A 1 95 ? 2.666 -3.577 -2.478 1.00 98.69 95 ASN A O 1
ATOM 740 N N . LEU A 1 96 ? 0.517 -3.847 -1.882 1.00 98.88 96 LEU A N 1
ATOM 741 C CA . LEU A 1 96 ? 0.624 -3.310 -0.527 1.00 98.88 96 LEU A CA 1
ATOM 742 C C . LEU A 1 96 ? -0.026 -4.265 0.480 1.00 98.88 96 LEU A C 1
ATOM 744 O O . LEU A 1 96 ? -1.144 -4.733 0.276 1.00 98.88 96 LEU A O 1
ATOM 748 N N . ILE A 1 97 ? 0.662 -4.535 1.587 1.00 98.88 97 ILE A N 1
ATOM 749 C CA . ILE A 1 97 ? 0.124 -5.254 2.746 1.00 98.88 97 ILE A CA 1
ATOM 750 C C . ILE A 1 97 ? -0.065 -4.258 3.884 1.00 98.88 97 ILE A C 1
ATOM 752 O O . ILE A 1 97 ? 0.865 -3.527 4.215 1.00 98.88 97 ILE A O 1
ATOM 756 N N . LEU A 1 98 ? -1.235 -4.293 4.523 1.00 98.81 98 LEU A N 1
ATOM 757 C CA . LEU A 1 98 ? -1.545 -3.538 5.737 1.00 98.81 98 LEU A CA 1
ATOM 758 C C . LEU A 1 98 ? -1.758 -4.491 6.916 1.00 98.81 98 LEU A C 1
ATOM 760 O O . LEU A 1 98 ? -2.393 -5.539 6.781 1.00 98.81 98 LEU A O 1
ATOM 764 N N . LYS A 1 99 ? -1.263 -4.114 8.095 1.00 98.50 99 LYS A N 1
ATOM 765 C CA . LYS A 1 99 ? -1.518 -4.804 9.359 1.00 98.50 99 LYS A CA 1
ATOM 766 C C . LYS A 1 99 ? -2.482 -3.971 10.199 1.00 98.50 99 LYS A C 1
ATOM 768 O O . LYS A 1 99 ? -2.147 -2.866 10.622 1.00 98.50 99 LYS A O 1
ATOM 773 N N . LYS A 1 100 ? -3.674 -4.522 10.435 1.00 98.00 100 LYS A N 1
ATOM 774 C CA . LYS A 1 100 ? -4.695 -3.926 11.303 1.00 98.00 100 LYS A CA 1
ATOM 775 C C . LYS A 1 100 ? -4.190 -3.858 12.747 1.00 98.00 100 LYS A C 1
ATOM 777 O O . LYS A 1 100 ? -3.722 -4.865 13.273 1.00 98.00 100 LYS A O 1
ATOM 782 N N . GLY A 1 101 ? -4.341 -2.694 13.363 1.00 95.75 101 GLY A N 1
ATOM 783 C CA . GLY A 1 101 ? -4.076 -2.439 14.771 1.00 95.75 101 GLY A CA 1
ATOM 784 C C . GLY A 1 101 ? -5.317 -2.515 15.654 1.00 95.75 101 GLY A C 1
ATOM 785 O O . GLY A 1 101 ? -6.374 -3.026 15.272 1.00 95.75 101 GLY A O 1
ATOM 786 N N . VAL A 1 102 ? -5.175 -1.969 16.857 1.00 93.56 102 VAL A N 1
ATOM 787 C CA . VAL A 1 102 ? -6.250 -1.868 17.846 1.00 93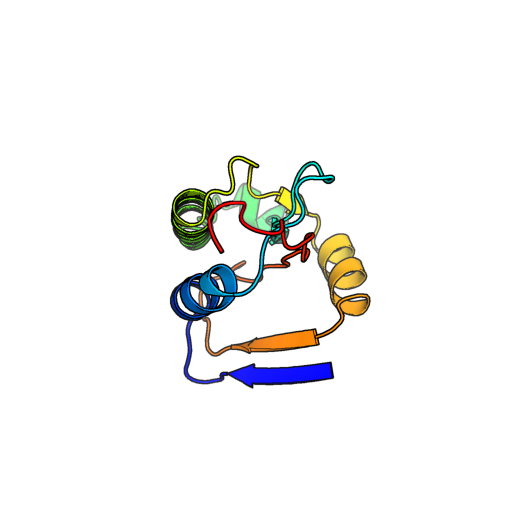.56 102 VAL A CA 1
ATOM 788 C C . VAL A 1 102 ? -6.996 -0.548 17.651 1.00 93.56 102 VAL A C 1
ATOM 790 O O . VAL A 1 102 ? -6.384 0.489 17.405 1.00 93.56 102 VAL A O 1
ATOM 793 N N . LEU A 1 103 ? -8.323 -0.578 17.775 1.00 87.75 103 LEU A N 1
ATOM 794 C CA . LEU A 1 103 ? -9.107 0.645 17.919 1.00 87.75 103 LEU A CA 1
ATOM 795 C C . LEU A 1 103 ? -8.872 1.189 19.328 1.00 87.75 103 LEU A C 1
ATOM 797 O O . LEU A 1 103 ? -9.242 0.541 20.306 1.00 87.75 103 LEU A O 1
ATOM 801 N N . ALA A 1 104 ? -8.268 2.368 19.442 1.00 71.25 104 ALA A N 1
ATOM 802 C CA . ALA A 1 104 ? -8.328 3.098 20.696 1.00 71.25 104 ALA A CA 1
ATOM 803 C C . ALA A 1 104 ? -9.775 3.568 20.897 1.00 71.25 104 ALA A C 1
ATOM 805 O O . ALA A 1 104 ? -10.358 4.178 19.998 1.00 71.25 104 ALA A O 1
ATOM 806 N N . LEU A 1 105 ? -10.360 3.277 22.061 1.00 62.09 105 LEU A N 1
ATOM 807 C CA . LEU A 1 105 ? -11.557 3.983 22.510 1.00 62.09 105 LEU A CA 1
ATOM 808 C C . LEU A 1 105 ? -11.196 5.466 22.547 1.00 62.09 105 LEU A C 1
ATOM 810 O O . LEU A 1 105 ? -10.293 5.874 23.276 1.00 62.09 105 LEU A O 1
ATOM 814 N N . ASN A 1 106 ? -11.845 6.252 21.700 1.00 57.75 106 ASN A N 1
ATOM 815 C CA . ASN A 1 106 ? -11.667 7.690 21.710 1.00 57.75 106 ASN A CA 1
ATOM 816 C C . ASN A 1 106 ? -12.172 8.205 23.073 1.00 57.75 106 ASN A C 1
ATOM 818 O O . ASN A 1 106 ? -13.312 7.900 23.403 1.00 57.75 106 ASN A O 1
ATOM 822 N N . PRO A 1 107 ? -11.414 8.999 23.854 1.00 52.88 107 PRO A N 1
ATOM 823 C CA . PRO A 1 107 ? -11.943 9.636 25.069 1.00 52.88 107 PRO A CA 1
ATOM 824 C C . PRO A 1 107 ? -13.021 10.700 24.784 1.00 52.88 107 PRO A C 1
ATOM 826 O O . PRO A 1 107 ? -13.521 11.333 25.708 1.00 52.88 107 PRO A O 1
ATOM 829 N N . LEU A 1 108 ? -13.308 10.956 23.504 1.00 48.19 108 LEU A N 1
ATOM 830 C CA . LEU A 1 108 ? -14.254 11.956 23.004 1.00 48.19 108 LEU A CA 1
ATOM 831 C C . LEU A 1 108 ? -15.453 11.324 22.269 1.00 48.19 108 LEU A C 1
ATOM 833 O O . LEU A 1 108 ? -16.120 12.000 21.486 1.00 48.19 108 LEU A O 1
ATOM 837 N N . LEU A 1 109 ? -15.718 10.038 22.522 1.00 45.78 109 LEU A N 1
ATOM 838 C CA . LEU A 1 109 ? -17.053 9.439 22.440 1.00 45.78 109 LEU A CA 1
ATOM 839 C C . LEU A 1 109 ? -17.463 8.969 23.836 1.00 45.78 109 LEU A C 1
ATOM 841 O O . LEU A 1 109 ? -16.608 8.347 24.504 1.00 45.78 109 LEU A O 1
#

Organism: Pongo abelii (NCBI:txid9601)

Sequence (109 aa):
MEIRADGLGIPQLLEAVLKLLPLDTYVENPAAVMELVPSDKERGLQTPVWTEYESILRGAGCTRALAKIERFEFYERAKKAFAVVATGETALYGNLILKKGVLALNPLL

pLDDT: mean 95.43, std 9.78, range [45.78, 98.88]